Protein AF-A0A699YVK1-F1 (afdb_monomer_lite)

pLDDT: mean 92.44, std 5.55, range [67.69, 96.94]

Structure (mmCIF, N/CA/C/O backbone):
data_AF-A0A699YVK1-F1
#
_entry.id   AF-A0A699YVK1-F1
#
loop_
_atom_site.group_PDB
_atom_site.id
_atom_site.type_symbol
_atom_site.label_atom_id
_atom_site.label_alt_id
_atom_site.label_comp_id
_atom_site.label_asym_id
_atom_site.label_entity_id
_atom_site.label_seq_id
_atom_site.pdbx_PDB_ins_code
_atom_site.Cartn_x
_atom_site.Cartn_y
_atom_site.Cartn_z
_atom_site.occupancy
_atom_site.B_iso_or_equiv
_atom_site.auth_seq_i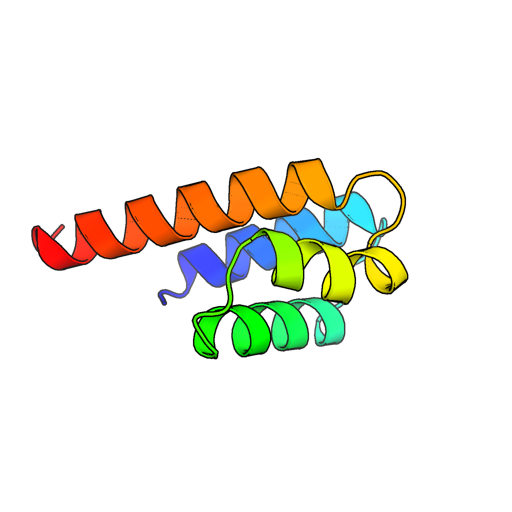d
_atom_site.auth_comp_id
_atom_site.auth_asym_id
_atom_site.auth_atom_id
_atom_site.pdbx_PDB_model_num
ATOM 1 N N . MET A 1 1 ? -7.477 -0.799 10.511 1.00 67.69 1 MET A N 1
ATOM 2 C CA . MET A 1 1 ? -7.631 -1.308 9.129 1.00 67.69 1 MET A CA 1
ATOM 3 C C . MET A 1 1 ? -8.199 -2.721 9.168 1.00 67.69 1 MET A C 1
ATOM 5 O O . MET A 1 1 ? -7.730 -3.511 9.976 1.00 67.69 1 MET A O 1
ATOM 9 N N . GLY A 1 2 ? -9.211 -3.040 8.358 1.00 79.12 2 GLY A N 1
ATOM 10 C CA . GLY A 1 2 ? -9.855 -4.362 8.370 1.00 79.12 2 GLY A CA 1
ATOM 11 C C . GLY A 1 2 ? -9.175 -5.409 7.475 1.00 79.12 2 GLY A C 1
ATOM 12 O O . GLY A 1 2 ? -8.414 -5.072 6.571 1.00 79.12 2 GLY A O 1
ATOM 13 N N . HIS A 1 3 ? -9.526 -6.684 7.670 1.00 85.31 3 HIS A N 1
ATOM 14 C CA . HIS A 1 3 ? -9.051 -7.827 6.868 1.00 85.31 3 HIS A CA 1
ATOM 15 C C . HIS A 1 3 ? -9.258 -7.642 5.350 1.00 85.31 3 HIS A C 1
ATOM 17 O O . HIS A 1 3 ? -8.394 -8.000 4.555 1.00 85.31 3 HIS A O 1
ATOM 23 N N . LYS A 1 4 ? -10.368 -7.009 4.939 1.00 89.06 4 LYS A N 1
ATOM 24 C CA . LYS A 1 4 ? -10.672 -6.724 3.524 1.00 89.06 4 LYS A CA 1
ATOM 25 C C . LYS A 1 4 ? -9.678 -5.756 2.874 1.00 89.06 4 LYS A C 1
ATOM 27 O O . LYS A 1 4 ? -9.352 -5.921 1.705 1.00 89.06 4 LYS A O 1
ATOM 32 N N . PHE A 1 5 ? -9.186 -4.768 3.626 1.00 92.56 5 PHE A N 1
ATOM 33 C CA . PHE A 1 5 ? -8.175 -3.835 3.125 1.00 92.56 5 PHE A CA 1
ATOM 34 C C . PHE A 1 5 ? -6.867 -4.566 2.838 1.00 92.56 5 PHE A C 1
ATOM 36 O O . PHE A 1 5 ? -6.277 -4.383 1.778 1.00 92.56 5 PHE A O 1
ATOM 43 N N . ARG A 1 6 ? -6.459 -5.457 3.750 1.00 94.69 6 ARG A N 1
ATOM 44 C CA . ARG A 1 6 ? -5.262 -6.277 3.563 1.00 94.69 6 ARG A CA 1
ATOM 45 C C . ARG A 1 6 ? -5.353 -7.164 2.328 1.00 94.69 6 ARG A C 1
ATOM 47 O O . ARG A 1 6 ? -4.484 -7.062 1.476 1.00 94.69 6 ARG A O 1
ATOM 54 N N . GLN A 1 7 ? -6.458 -7.890 2.164 1.00 95.62 7 GLN A N 1
ATOM 55 C CA . GLN A 1 7 ? -6.697 -8.706 0.967 1.00 95.62 7 GLN A CA 1
ATOM 56 C C . GLN A 1 7 ? -6.666 -7.894 -0.335 1.00 95.62 7 GLN A C 1
ATOM 58 O O . GLN A 1 7 ? -6.201 -8.379 -1.366 1.00 95.62 7 GLN A O 1
ATOM 63 N N . TRP A 1 8 ? -7.168 -6.656 -0.308 1.00 96.06 8 TRP A N 1
ATOM 64 C CA . TRP A 1 8 ? -7.090 -5.769 -1.464 1.00 96.06 8 TRP A CA 1
ATOM 65 C C . TRP A 1 8 ? -5.640 -5.387 -1.788 1.00 96.06 8 TRP A C 1
ATOM 67 O O . TRP A 1 8 ? -5.257 -5.432 -2.958 1.00 96.06 8 TRP A O 1
ATOM 77 N N . VAL A 1 9 ? -4.828 -5.062 -0.775 1.00 96.31 9 VAL A N 1
ATOM 78 C CA . VAL A 1 9 ? -3.396 -4.772 -0.959 1.00 96.31 9 VAL A CA 1
ATOM 79 C C . VAL A 1 9 ? -2.655 -6.011 -1.463 1.00 96.31 9 VAL A C 1
ATOM 81 O O . VAL A 1 9 ? -1.939 -5.894 -2.454 1.00 96.31 9 VAL A O 1
ATOM 84 N N . ASP A 1 10 ? -2.892 -7.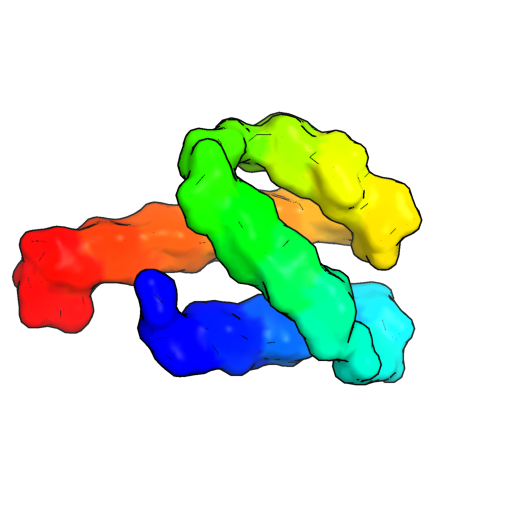188 -0.874 1.00 96.94 10 ASP A N 1
ATOM 85 C CA . ASP A 1 10 ? -2.316 -8.469 -1.315 1.00 96.94 10 ASP A CA 1
ATOM 86 C C . ASP A 1 10 ? -2.547 -8.694 -2.819 1.00 96.94 10 ASP A C 1
ATOM 88 O O . ASP A 1 10 ? -1.609 -8.935 -3.580 1.00 96.94 10 ASP A O 1
ATOM 92 N N . ALA A 1 11 ? -3.796 -8.546 -3.275 1.00 96.50 11 ALA A N 1
ATOM 93 C CA . ALA A 1 11 ? -4.157 -8.742 -4.677 1.00 96.50 11 ALA A CA 1
ATOM 94 C C . ALA A 1 11 ? -3.507 -7.710 -5.615 1.00 96.50 11 ALA A C 1
ATOM 96 O O . ALA A 1 11 ? -3.192 -8.033 -6.761 1.00 96.50 11 ALA A O 1
ATOM 97 N N . LYS A 1 12 ? -3.317 -6.463 -5.162 1.00 95.38 12 LYS A N 1
ATOM 98 C CA . LYS A 1 12 ? -2.665 -5.418 -5.966 1.00 95.38 12 LYS A CA 1
ATOM 99 C C . LYS A 1 12 ? -1.163 -5.607 -6.057 1.00 95.38 12 LYS A C 1
ATOM 101 O O . LYS A 1 12 ? -0.636 -5.490 -7.157 1.00 95.38 12 LYS A O 1
ATOM 106 N N . VAL A 1 13 ? -0.507 -5.946 -4.954 1.00 94.94 13 VAL A N 1
ATOM 107 C CA . VAL A 1 13 ? 0.926 -6.259 -4.942 1.00 94.94 13 VAL A CA 1
ATOM 108 C C . VAL A 1 13 ? 1.203 -7.466 -5.837 1.00 94.94 13 VAL A C 1
ATOM 110 O O . VAL A 1 13 ? 2.064 -7.382 -6.706 1.00 94.94 13 VAL A O 1
ATOM 113 N N . ALA A 1 14 ? 0.407 -8.534 -5.722 1.00 94.94 14 ALA A N 1
ATOM 114 C CA . ALA A 1 14 ? 0.562 -9.710 -6.577 1.00 94.94 14 ALA A CA 1
ATOM 115 C C . ALA A 1 14 ? 0.376 -9.404 -8.072 1.00 94.94 14 ALA A C 1
ATOM 117 O O . ALA A 1 14 ? 1.061 -9.981 -8.912 1.00 9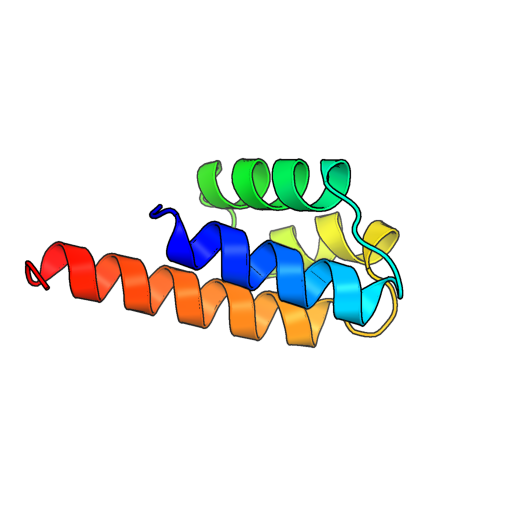4.94 14 ALA A O 1
ATOM 118 N N . ALA A 1 15 ? -0.534 -8.487 -8.413 1.00 93.56 15 ALA A N 1
ATOM 119 C CA . ALA A 1 15 ? -0.738 -8.061 -9.795 1.00 93.56 15 ALA A CA 1
ATOM 120 C C . ALA A 1 15 ? 0.412 -7.191 -10.329 1.00 93.56 15 ALA A C 1
ATOM 122 O O . ALA A 1 15 ? 0.741 -7.305 -11.505 1.00 93.56 15 ALA A O 1
ATOM 123 N N . LEU A 1 16 ? 1.000 -6.335 -9.486 1.00 92.75 16 LEU A N 1
ATOM 124 C CA . LEU A 1 16 ? 2.120 -5.463 -9.859 1.00 92.75 16 LEU A CA 1
ATOM 125 C C . LEU A 1 16 ? 3.421 -6.254 -10.028 1.00 92.75 16 LEU A C 1
ATOM 127 O O . LEU A 1 16 ? 4.134 -6.058 -11.001 1.00 92.75 16 LEU A O 1
ATOM 131 N N . LEU A 1 17 ? 3.700 -7.184 -9.113 1.00 92.25 17 LEU A N 1
ATOM 132 C CA . LEU A 1 17 ? 4.967 -7.924 -9.073 1.00 92.25 17 LEU A CA 1
ATOM 133 C C . LEU A 1 17 ? 4.907 -9.274 -9.806 1.00 92.25 17 LEU A C 1
ATOM 135 O O . LEU A 1 17 ? 5.901 -9.988 -9.894 1.00 92.25 17 LEU A O 1
ATOM 139 N N . GLY A 1 18 ? 3.731 -9.659 -10.310 1.00 93.56 18 GLY A N 1
ATOM 140 C CA . GLY A 1 18 ? 3.496 -10.948 -10.968 1.00 93.56 18 GLY A CA 1
ATOM 141 C C . GLY A 1 18 ? 3.469 -12.156 -10.021 1.00 93.56 18 GLY A C 1
ATOM 142 O O . GLY A 1 18 ? 3.179 -13.269 -10.464 1.00 93.56 18 GLY A O 1
ATOM 143 N N . ALA A 1 19 ? 3.734 -11.956 -8.729 1.00 94.56 19 ALA A N 1
ATOM 144 C CA . ALA A 1 19 ? 3.706 -12.980 -7.694 1.00 94.56 19 ALA A CA 1
ATOM 145 C C . ALA A 1 19 ? 3.326 -12.382 -6.325 1.00 94.56 19 ALA A C 1
ATOM 147 O O . ALA A 1 19 ? 3.554 -11.195 -6.087 1.00 94.56 19 ALA A O 1
ATOM 148 N N . PRO A 1 20 ? 2.749 -13.177 -5.403 1.00 95.56 20 PRO A N 1
ATOM 149 C CA . PRO A 1 20 ? 2.499 -12.725 -4.039 1.00 95.56 20 PRO A CA 1
ATOM 150 C C . PRO A 1 20 ? 3.804 -12.397 -3.306 1.00 95.56 20 PRO A C 1
ATOM 152 O O . PRO A 1 20 ? 4.676 -13.252 -3.191 1.00 95.56 20 PRO A O 1
ATOM 155 N N . GLU A 1 21 ? 3.883 -11.196 -2.738 1.00 96.06 21 GLU A N 1
ATOM 156 C CA . GLU A 1 21 ? 5.041 -10.716 -1.971 1.00 96.06 21 GLU A CA 1
ATOM 157 C C . GLU A 1 21 ? 4.587 -10.228 -0.582 1.00 96.06 21 GLU A C 1
ATOM 159 O O . GLU A 1 21 ? 4.315 -9.038 -0.387 1.00 96.06 21 GLU A O 1
ATOM 164 N N . PRO A 1 22 ? 4.452 -11.134 0.410 1.00 96.00 22 PRO A N 1
ATOM 165 C CA . PRO A 1 22 ? 3.915 -10.795 1.731 1.00 96.00 22 PRO A CA 1
ATOM 166 C C . PRO A 1 22 ? 4.720 -9.720 2.473 1.00 96.00 22 PRO A C 1
ATOM 168 O O . PRO A 1 22 ? 4.141 -8.896 3.177 1.00 96.00 22 PRO A O 1
ATOM 171 N N . SER A 1 23 ? 6.043 -9.691 2.282 1.00 96.44 23 SER A N 1
ATOM 172 C CA . SER A 1 23 ? 6.939 -8.698 2.889 1.00 96.44 23 SER A CA 1
ATOM 173 C C . SER A 1 23 ? 6.633 -7.274 2.411 1.00 96.44 23 SER A C 1
ATOM 175 O O . SER A 1 23 ? 6.630 -6.340 3.213 1.00 96.44 23 SER A O 1
ATOM 177 N N . VAL A 1 24 ? 6.310 -7.108 1.125 1.00 95.38 24 VAL A N 1
ATOM 178 C CA . VAL A 1 24 ? 5.912 -5.822 0.533 1.00 95.38 24 VAL A CA 1
ATOM 179 C C . VAL A 1 24 ? 4.547 -5.391 1.065 1.00 95.38 24 VAL A C 1
ATOM 181 O O . VAL A 1 24 ? 4.345 -4.220 1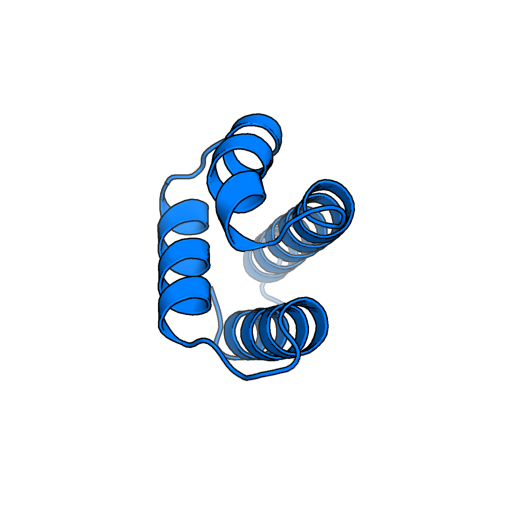.389 1.00 95.38 24 VAL A O 1
ATOM 184 N N . VAL A 1 25 ? 3.614 -6.331 1.231 1.00 96.31 25 VAL A N 1
ATOM 185 C CA . VAL A 1 25 ? 2.308 -6.044 1.842 1.00 96.31 25 VAL A CA 1
ATOM 186 C C . VAL A 1 25 ? 2.472 -5.580 3.289 1.00 96.31 25 VAL A C 1
ATOM 188 O O . VAL A 1 25 ? 1.872 -4.576 3.677 1.00 96.31 25 VAL A O 1
ATOM 191 N N . ASP A 1 26 ? 3.291 -6.267 4.085 1.00 96.12 26 ASP A N 1
ATOM 192 C CA . ASP A 1 26 ? 3.564 -5.882 5.474 1.00 96.12 26 ASP A CA 1
ATOM 193 C C . ASP A 1 26 ? 4.235 -4.510 5.575 1.00 96.12 26 ASP A C 1
ATOM 195 O O . ASP A 1 26 ? 3.882 -3.704 6.448 1.00 96.12 26 ASP A O 1
ATOM 199 N N . PHE A 1 27 ? 5.142 -4.206 4.645 1.00 95.75 27 PHE A N 1
ATOM 200 C CA . PHE A 1 27 ? 5.730 -2.880 4.525 1.00 95.75 27 PHE A CA 1
ATOM 201 C C . PHE A 1 27 ? 4.664 -1.813 4.238 1.00 95.75 27 PHE A C 1
ATOM 203 O O . PHE A 1 27 ? 4.594 -0.822 4.962 1.00 95.75 27 PHE A O 1
ATOM 210 N N . ILE A 1 28 ? 3.767 -2.036 3.270 1.00 95.31 28 ILE A N 1
ATOM 211 C CA . ILE A 1 28 ? 2.672 -1.102 2.946 1.00 95.31 28 ILE A CA 1
ATOM 212 C C . ILE A 1 28 ? 1.735 -0.900 4.145 1.00 95.31 28 ILE A C 1
ATOM 214 O O . ILE A 1 28 ? 1.337 0.229 4.436 1.00 95.31 28 ILE A O 1
ATOM 218 N N . MET A 1 29 ? 1.388 -1.966 4.872 1.00 95.19 29 MET A N 1
ATOM 219 C CA . MET A 1 29 ? 0.555 -1.860 6.079 1.00 95.19 29 MET A CA 1
ATOM 220 C C . MET A 1 29 ? 1.223 -0.996 7.151 1.00 95.19 29 MET A C 1
ATOM 222 O O . MET A 1 29 ? 0.566 -0.148 7.759 1.00 95.19 29 MET A O 1
ATOM 226 N N . SER A 1 30 ? 2.528 -1.187 7.350 1.00 94.69 30 SER A N 1
ATOM 227 C CA . SER A 1 30 ? 3.323 -0.395 8.290 1.00 94.69 30 SER A CA 1
ATOM 228 C C . SER A 1 30 ? 3.414 1.064 7.847 1.00 94.69 30 SER A C 1
ATOM 230 O O . SER A 1 30 ? 3.196 1.962 8.656 1.00 94.69 30 SER A O 1
ATOM 232 N N . LEU A 1 31 ? 3.647 1.309 6.555 1.00 94.12 31 LEU A N 1
ATOM 233 C CA . LEU A 1 31 ? 3.700 2.642 5.958 1.00 94.12 31 LEU A CA 1
ATOM 234 C C . LEU A 1 31 ? 2.398 3.417 6.203 1.00 94.12 31 LEU A C 1
ATOM 236 O O . LEU A 1 31 ? 2.441 4.540 6.703 1.00 94.12 31 LEU A O 1
ATOM 240 N N . ILE A 1 32 ? 1.237 2.809 5.941 1.00 93.31 32 ILE A N 1
ATOM 241 C CA . ILE A 1 32 ? -0.067 3.446 6.190 1.00 93.31 32 ILE A CA 1
ATOM 242 C C . ILE A 1 32 ? -0.275 3.760 7.677 1.00 93.31 32 ILE A C 1
ATOM 244 O O . ILE A 1 32 ? -0.814 4.817 8.007 1.00 93.31 32 ILE A O 1
ATOM 248 N N . ALA A 1 33 ? 0.202 2.902 8.582 1.00 91.88 33 ALA A N 1
ATOM 249 C CA . ALA A 1 33 ? 0.125 3.150 10.021 1.00 91.88 33 ALA A CA 1
ATOM 250 C C . ALA A 1 33 ? 0.973 4.353 10.485 1.00 91.88 33 ALA A C 1
ATOM 252 O O . ALA A 1 33 ? 0.719 4.893 11.559 1.00 91.88 33 ALA A O 1
ATOM 253 N N . THR A 1 34 ? 1.946 4.812 9.687 1.00 93.94 34 THR A N 1
ATOM 254 C CA . THR A 1 34 ? 2.739 6.016 10.002 1.00 93.94 34 THR A CA 1
ATOM 255 C C . THR A 1 34 ? 2.045 7.337 9.656 1.00 93.94 34 THR A C 1
ATOM 257 O O . THR A 1 34 ? 2.595 8.394 9.953 1.00 93.94 34 THR A O 1
ATOM 260 N N . HIS A 1 35 ? 0.851 7.307 9.048 1.00 89.50 35 HIS A N 1
ATOM 261 C CA . HIS A 1 35 ? 0.090 8.503 8.649 1.00 89.50 35 HIS A CA 1
ATOM 262 C C . HIS A 1 35 ? 0.853 9.482 7.731 1.00 89.50 35 HIS A C 1
ATOM 264 O O . HIS A 1 35 ? 0.525 10.668 7.669 1.00 89.50 35 HIS A O 1
ATOM 270 N N . LYS A 1 36 ? 1.857 8.994 6.993 1.00 91.44 36 LYS A N 1
ATOM 271 C CA . LYS A 1 36 ? 2.589 9.787 5.999 1.00 91.44 36 LYS A CA 1
ATOM 272 C C . LYS A 1 36 ? 1.698 10.224 4.838 1.00 91.44 36 LYS A C 1
ATOM 274 O O . LYS A 1 36 ? 0.657 9.621 4.556 1.00 91.44 36 LYS A O 1
ATOM 279 N N . GLY A 1 37 ? 2.124 11.279 4.148 1.00 93.06 37 GLY A N 1
ATOM 280 C CA . GLY A 1 37 ? 1.435 11.776 2.964 1.00 93.06 37 GLY A CA 1
ATOM 281 C C . GLY A 1 37 ? 1.629 10.862 1.745 1.00 93.06 37 GLY A C 1
ATOM 282 O O . GLY A 1 37 ? 2.585 10.089 1.691 1.00 93.06 37 GLY A O 1
ATOM 283 N N . PRO A 1 38 ? 0.761 10.967 0.724 1.00 94.62 38 PRO A N 1
ATOM 284 C CA . PRO A 1 38 ? 0.858 10.142 -0.480 1.00 94.62 38 PRO A CA 1
ATOM 285 C C . PRO A 1 38 ? 2.155 10.368 -1.268 1.00 94.62 38 PRO A C 1
ATOM 287 O O . PRO A 1 38 ? 2.642 9.435 -1.891 1.00 94.62 38 PRO A O 1
ATOM 290 N N . ALA A 1 39 ? 2.734 11.573 -1.233 1.00 94.75 39 ALA A N 1
ATOM 291 C CA . ALA A 1 39 ? 4.009 11.852 -1.897 1.00 94.75 39 ALA A CA 1
ATOM 292 C C . ALA A 1 39 ? 5.169 11.051 -1.279 1.00 94.75 39 ALA A C 1
ATOM 294 O O . ALA A 1 39 ? 5.937 10.431 -2.010 1.00 94.75 39 ALA A O 1
ATOM 295 N N . ASP A 1 40 ? 5.239 10.998 0.054 1.00 95.75 40 ASP A N 1
ATOM 296 C CA . ASP A 1 40 ? 6.238 10.197 0.771 1.00 95.75 40 ASP A CA 1
ATOM 297 C C . ASP A 1 40 ? 6.033 8.704 0.490 1.00 95.75 40 ASP A C 1
ATOM 299 O O . ASP A 1 40 ? 6.985 7.973 0.230 1.00 95.75 40 ASP A O 1
ATOM 303 N N . ALA A 1 41 ? 4.772 8.258 0.463 1.00 95.44 41 ALA A N 1
ATOM 304 C CA . ALA A 1 41 ? 4.443 6.872 0.160 1.00 95.44 41 ALA A CA 1
ATOM 305 C C . ALA A 1 41 ? 4.846 6.458 -1.264 1.00 95.44 41 ALA A C 1
ATOM 307 O O . ALA A 1 41 ? 5.293 5.329 -1.451 1.00 95.44 41 ALA A O 1
ATOM 308 N N . VAL A 1 42 ? 4.716 7.345 -2.260 1.00 95.56 42 VAL A N 1
ATOM 309 C CA . VAL A 1 42 ? 5.249 7.087 -3.609 1.00 95.56 42 VAL A CA 1
ATOM 310 C C . VAL A 1 42 ? 6.761 6.921 -3.545 1.00 95.56 42 VAL A C 1
ATOM 312 O O . VAL A 1 42 ? 7.256 5.893 -3.988 1.00 95.56 42 VAL A O 1
ATOM 315 N N . ALA A 1 43 ? 7.476 7.866 -2.933 1.00 94.75 43 ALA A N 1
ATOM 316 C CA . ALA A 1 43 ? 8.936 7.823 -2.866 1.00 94.75 43 ALA A CA 1
ATOM 317 C C . ALA A 1 43 ? 9.474 6.550 -2.182 1.00 94.75 43 ALA A C 1
ATOM 319 O O . ALA A 1 43 ? 10.496 6.010 -2.598 1.00 94.75 43 ALA A O 1
ATOM 320 N N . GLU A 1 44 ? 8.786 6.051 -1.150 1.00 94.81 44 GLU A N 1
ATOM 321 C CA . GLU A 1 44 ? 9.176 4.826 -0.437 1.00 94.81 44 GLU A CA 1
ATOM 322 C C . GLU A 1 44 ? 8.827 3.537 -1.193 1.00 94.81 44 GLU A C 1
ATOM 324 O O . GLU A 1 44 ? 9.527 2.535 -1.049 1.00 94.81 44 GLU A O 1
ATOM 329 N N . LEU A 1 45 ? 7.755 3.543 -1.991 1.00 94.38 45 LEU A N 1
ATOM 330 C CA . LEU A 1 45 ? 7.292 2.361 -2.723 1.00 94.38 45 LEU A CA 1
ATOM 331 C C . LEU A 1 45 ? 7.862 2.256 -4.139 1.00 94.38 45 LEU A C 1
ATOM 333 O O . LEU A 1 45 ? 7.902 1.158 -4.684 1.00 94.38 45 LEU A O 1
ATOM 337 N N . GLU A 1 46 ? 8.325 3.355 -4.725 1.00 93.50 46 GLU A N 1
ATOM 338 C CA . GLU A 1 46 ? 8.826 3.399 -6.102 1.00 93.50 46 GLU A CA 1
ATOM 339 C C . GLU A 1 46 ? 10.017 2.459 -6.356 1.00 93.50 46 GLU A C 1
ATOM 341 O O . GLU A 1 46 ? 10.009 1.761 -7.372 1.00 93.50 46 GLU A O 1
ATOM 346 N N . PRO A 1 47 ? 10.977 2.296 -5.420 1.00 91.06 47 PRO A N 1
ATOM 347 C CA . PRO A 1 47 ? 12.030 1.290 -5.557 1.00 91.06 47 PRO A CA 1
ATOM 348 C C . PRO A 1 47 ? 11.532 -0.165 -5.494 1.00 91.06 47 PRO A C 1
ATOM 350 O O . PRO A 1 47 ? 12.273 -1.067 -5.876 1.00 91.06 47 PRO A O 1
ATOM 353 N N . LEU A 1 48 ? 10.324 -0.403 -4.967 1.00 90.44 48 LEU A N 1
ATOM 354 C CA . LEU A 1 48 ? 9.757 -1.738 -4.731 1.00 90.44 48 LEU A CA 1
ATOM 355 C C . LEU A 1 48 ? 8.738 -2.155 -5.798 1.00 90.44 48 LEU A C 1
ATOM 357 O O . LEU A 1 48 ? 8.624 -3.342 -6.083 1.00 90.44 48 LEU A O 1
ATOM 361 N N . LEU A 1 49 ? 7.969 -1.201 -6.331 1.00 87.75 49 LEU A N 1
ATOM 362 C CA . LEU A 1 49 ? 6.801 -1.442 -7.189 1.00 87.75 49 LEU A CA 1
ATOM 363 C C . LEU A 1 49 ? 6.952 -0.894 -8.618 1.00 87.75 49 LEU A C 1
ATOM 365 O O . LEU A 1 49 ? 6.008 -1.003 -9.392 1.00 87.75 49 LEU A O 1
ATOM 369 N N . ASP A 1 50 ? 8.101 -0.301 -8.953 1.00 77.62 50 ASP A N 1
ATOM 370 C CA . ASP A 1 50 ? 8.445 0.222 -10.280 1.00 77.62 50 ASP A CA 1
ATOM 371 C C . ASP A 1 50 ? 7.471 1.287 -10.862 1.00 77.62 50 ASP A C 1
ATOM 373 O O . ASP A 1 50 ? 6.888 2.099 -10.135 1.00 77.62 50 ASP A O 1
ATOM 377 N N . SER A 1 51 ? 7.363 1.344 -12.193 1.00 74.88 51 SER A N 1
ATOM 378 C CA . SER A 1 51 ? 6.685 2.335 -13.038 1.00 74.88 51 SER A CA 1
ATOM 379 C C . SER A 1 51 ? 5.208 2.626 -12.723 1.00 74.88 51 SER A C 1
ATOM 381 O O . SER A 1 51 ? 4.724 3.699 -13.089 1.00 74.88 51 SER A O 1
ATOM 383 N N . ASP A 1 52 ? 4.497 1.747 -12.011 1.00 85.75 52 ASP A N 1
ATOM 384 C CA . ASP A 1 52 ? 3.069 1.924 -11.687 1.00 85.75 52 ASP A CA 1
ATOM 385 C C . ASP A 1 52 ? 2.789 2.385 -10.239 1.00 85.75 52 ASP A C 1
ATOM 387 O O . ASP A 1 52 ? 1.628 2.474 -9.803 1.00 85.75 52 ASP A O 1
ATOM 391 N N . THR A 1 53 ? 3.831 2.761 -9.493 1.00 92.88 53 THR A N 1
ATOM 392 C CA . THR A 1 53 ? 3.736 3.129 -8.069 1.00 92.88 53 THR A CA 1
ATOM 393 C C . THR A 1 53 ? 2.757 4.274 -7.798 1.00 92.88 53 THR A C 1
ATOM 395 O O . THR A 1 53 ? 1.891 4.157 -6.927 1.00 92.88 53 THR A O 1
ATOM 398 N N . ALA A 1 54 ? 2.820 5.375 -8.552 1.00 93.75 54 ALA A N 1
ATOM 399 C CA . ALA A 1 54 ? 1.944 6.531 -8.325 1.00 93.75 54 ALA A CA 1
ATOM 400 C C . ALA A 1 54 ? 0.451 6.180 -8.496 1.00 93.7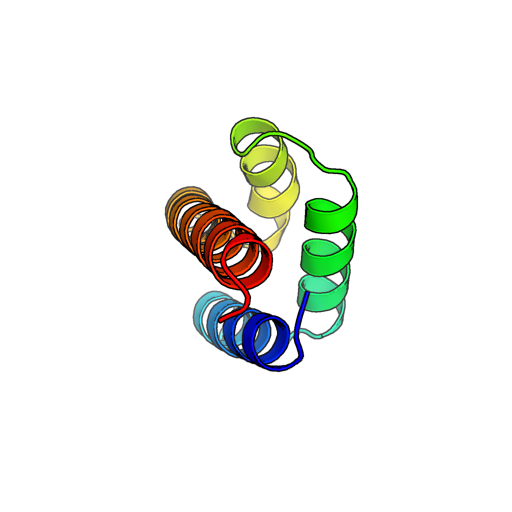5 54 ALA A C 1
ATOM 402 O O . ALA A 1 54 ? -0.402 6.587 -7.700 1.00 93.75 54 ALA A O 1
ATOM 403 N N . SER A 1 55 ? 0.136 5.360 -9.503 1.00 94.50 55 SER A N 1
ATOM 404 C CA . SER A 1 55 ? -1.217 4.856 -9.761 1.00 94.50 55 SER A CA 1
ATOM 405 C C . SER A 1 55 ? -1.711 3.933 -8.647 1.00 94.50 55 SER A C 1
ATOM 407 O O . SER A 1 55 ? -2.897 3.968 -8.288 1.00 94.50 55 SER A O 1
ATOM 409 N N . PHE A 1 56 ? -0.821 3.106 -8.095 1.00 95.62 56 PHE A N 1
ATOM 410 C CA . PHE A 1 56 ? -1.114 2.269 -6.937 1.00 95.62 56 PHE A CA 1
ATOM 411 C C . PHE A 1 56 ? -1.389 3.115 -5.687 1.00 95.62 56 PHE A C 1
ATOM 413 O O . PHE A 1 56 ? -2.453 2.959 -5.079 1.00 95.62 56 PHE A O 1
ATOM 420 N N . VAL A 1 57 ? -0.505 4.062 -5.355 1.00 96.56 57 VAL A N 1
ATOM 421 C CA . VAL A 1 57 ? -0.636 4.925 -4.169 1.00 96.56 57 VAL A CA 1
ATOM 422 C C . VAL A 1 57 ? -1.909 5.770 -4.225 1.00 96.56 57 VAL A C 1
ATOM 424 O O . VAL A 1 57 ? -2.624 5.874 -3.227 1.00 96.56 57 VAL A O 1
ATOM 427 N N . LEU A 1 58 ? -2.280 6.293 -5.397 1.00 96.44 58 LEU A N 1
ATOM 428 C CA . LEU A 1 58 ? -3.544 7.017 -5.561 1.00 96.44 58 LEU A CA 1
ATOM 429 C C . LEU A 1 58 ? -4.758 6.160 -5.164 1.00 96.44 58 LEU A C 1
ATOM 431 O O . LEU A 1 58 ? -5.667 6.632 -4.476 1.00 96.44 58 LEU A O 1
ATOM 435 N N . LYS A 1 59 ? -4.792 4.896 -5.600 1.00 96.44 59 LYS A N 1
ATOM 436 C CA . LYS A 1 59 ? -5.881 3.967 -5.262 1.00 96.44 59 LYS A CA 1
ATOM 437 C C . LYS A 1 59 ? -5.830 3.583 -3.784 1.00 96.44 59 LYS A C 1
ATOM 439 O O . LYS A 1 59 ? -6.875 3.576 -3.142 1.00 96.44 59 LYS A O 1
ATOM 444 N N . LEU A 1 60 ? -4.634 3.342 -3.251 1.00 96.06 60 LEU A N 1
ATOM 445 C CA . LEU A 1 60 ? -4.400 3.015 -1.846 1.00 96.06 60 LEU A CA 1
ATOM 446 C C . LEU A 1 60 ? -4.981 4.093 -0.922 1.00 96.06 60 LEU A C 1
ATOM 448 O O . LEU A 1 60 ? -5.796 3.779 -0.056 1.00 96.06 60 LEU A O 1
ATOM 452 N N . TYR A 1 61 ? -4.647 5.366 -1.153 1.00 96.25 61 TYR A N 1
ATOM 453 C CA . TYR A 1 61 ? -5.140 6.468 -0.320 1.00 96.25 61 TYR A CA 1
ATOM 454 C C . TYR A 1 61 ? -6.645 6.700 -0.477 1.00 96.25 61 TYR A C 1
ATOM 456 O O . TYR A 1 61 ? -7.319 6.966 0.516 1.00 96.25 61 TYR A O 1
ATOM 464 N N . ARG A 1 62 ? -7.213 6.526 -1.681 1.00 96.00 62 ARG A N 1
ATOM 465 C CA . ARG A 1 62 ? -8.678 6.546 -1.860 1.00 96.00 62 ARG A CA 1
ATOM 466 C C . ARG A 1 62 ? -9.365 5.481 -1.009 1.00 96.00 62 ARG A C 1
ATOM 468 O O . ARG A 1 62 ? -10.388 5.769 -0.394 1.00 96.00 62 ARG A O 1
ATOM 475 N N . THR A 1 63 ? -8.804 4.275 -0.953 1.00 94.69 63 THR A N 1
ATOM 476 C CA . THR A 1 63 ? -9.339 3.198 -0.118 1.00 94.69 63 THR A CA 1
ATOM 477 C C . THR A 1 63 ? -9.172 3.503 1.369 1.00 94.69 63 THR A C 1
ATOM 479 O O . THR A 1 63 ? -10.122 3.307 2.118 1.00 94.69 63 THR A O 1
ATOM 482 N N . VAL A 1 64 ? -8.022 4.028 1.806 1.00 93.56 64 VAL A N 1
ATOM 483 C CA . VAL A 1 64 ? -7.800 4.430 3.209 1.00 93.56 64 VAL A CA 1
ATOM 484 C C . VAL A 1 64 ? -8.823 5.472 3.655 1.00 93.56 64 VAL A C 1
ATOM 486 O O . VAL A 1 64 ? -9.453 5.288 4.694 1.00 93.56 64 VAL A O 1
ATOM 489 N N . ILE A 1 65 ? -9.025 6.526 2.859 1.00 93.69 65 ILE A N 1
ATOM 490 C CA . ILE A 1 65 ? -10.017 7.572 3.141 1.00 93.69 65 ILE A CA 1
ATOM 491 C C . ILE A 1 65 ? -11.410 6.949 3.227 1.00 93.69 65 ILE A C 1
ATOM 493 O O . ILE A 1 65 ? -12.076 7.093 4.243 1.00 93.69 65 ILE A O 1
ATOM 497 N N . PHE A 1 66 ? -11.826 6.191 2.210 1.00 93.50 66 PHE A N 1
ATOM 498 C CA . PHE A 1 66 ? -13.148 5.565 2.199 1.00 93.50 66 PHE A CA 1
ATOM 499 C C . PHE A 1 66 ? -13.389 4.659 3.413 1.00 93.50 66 PHE A C 1
ATOM 501 O O . PHE A 1 66 ? -14.434 4.755 4.047 1.00 93.50 66 PHE A O 1
ATOM 508 N N . GLU A 1 67 ? -12.437 3.792 3.757 1.00 91.06 67 GLU A N 1
ATOM 509 C CA . GLU A 1 67 ? -12.559 2.879 4.899 1.00 91.06 67 GLU A CA 1
ATOM 510 C C . GLU A 1 67 ? -12.597 3.633 6.236 1.00 91.06 67 GLU A C 1
ATOM 512 O O . GLU A 1 67 ? -13.315 3.223 7.146 1.00 91.06 67 GLU A O 1
ATOM 517 N N . THR A 1 68 ? -11.858 4.740 6.345 1.00 90.81 68 THR A N 1
ATOM 518 C CA . THR A 1 68 ? -11.823 5.579 7.551 1.00 90.81 68 THR A CA 1
ATOM 519 C C . THR A 1 68 ? -13.131 6.347 7.723 1.00 90.81 68 THR A C 1
ATOM 521 O O . THR A 1 68 ? -13.724 6.293 8.797 1.00 90.81 68 THR A O 1
ATOM 524 N N . GLU A 1 69 ? -13.633 6.983 6.661 1.00 93.62 69 GLU A N 1
ATOM 525 C CA . GLU A 1 69 ? -14.920 7.690 6.668 1.00 93.62 69 GLU A CA 1
ATOM 526 C C . GLU A 1 69 ? -16.089 6.728 6.906 1.00 93.62 69 GLU A C 1
ATOM 528 O O . GLU A 1 69 ? -16.990 7.015 7.693 1.00 93.62 69 GLU A O 1
ATOM 533 N N . ARG A 1 70 ? -16.057 5.544 6.280 1.00 91.75 70 ARG A N 1
ATOM 534 C CA . ARG A 1 70 ? -17.072 4.505 6.490 1.00 91.75 7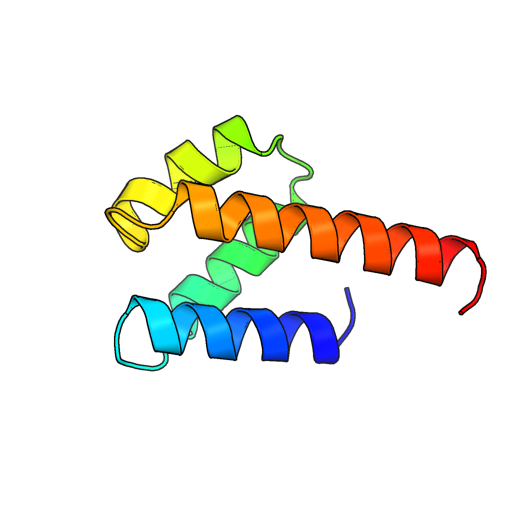0 ARG A CA 1
ATOM 535 C C . ARG A 1 70 ? -17.092 4.043 7.950 1.00 91.75 70 ARG A C 1
ATOM 537 O O . ARG A 1 70 ? -18.161 3.999 8.552 1.00 91.75 70 ARG A O 1
ATOM 544 N N . ALA A 1 71 ? -15.921 3.788 8.537 1.00 88.94 71 ALA A N 1
ATOM 545 C CA . ALA A 1 71 ? -15.811 3.420 9.946 1.00 88.94 71 ALA A CA 1
ATOM 546 C C . ALA A 1 71 ? -16.280 4.549 10.882 1.00 88.94 71 ALA A C 1
ATOM 548 O O . ALA A 1 71 ? -16.978 4.275 11.857 1.00 88.94 71 ALA A O 1
ATOM 549 N N . ALA A 1 72 ? -15.948 5.809 10.579 1.00 91.25 72 ALA A N 1
ATOM 550 C CA . ALA A 1 72 ? -16.403 6.973 11.342 1.00 91.25 72 ALA A CA 1
ATOM 551 C C . ALA A 1 72 ? -17.931 7.155 11.278 1.00 91.25 72 ALA A C 1
ATOM 553 O O . ALA A 1 72 ? -18.547 7.551 12.267 1.00 91.25 72 ALA A O 1
ATOM 554 N N . ALA A 1 73 ? -18.551 6.805 10.148 1.00 92.94 73 ALA A N 1
ATOM 555 C CA . ALA A 1 73 ? -20.003 6.773 9.976 1.00 92.94 73 ALA A CA 1
ATOM 556 C C . ALA A 1 73 ? -20.686 5.553 10.635 1.00 92.94 73 ALA A C 1
ATOM 558 O O . ALA A 1 73 ? -21.914 5.464 10.614 1.00 92.94 73 ALA A O 1
ATOM 559 N N . GLY A 1 74 ? -19.921 4.619 11.215 1.00 87.06 74 GLY A N 1
ATOM 560 C CA . GLY A 1 74 ? -20.442 3.399 11.839 1.00 87.06 74 GLY A CA 1
ATOM 561 C C . GLY A 1 74 ? -20.892 2.317 10.849 1.00 87.06 74 GLY A C 1
ATOM 562 O O . GLY A 1 74 ? -21.735 1.493 11.206 1.00 87.06 74 GLY A O 1
ATOM 563 N N . LEU A 1 75 ? -20.362 2.335 9.620 1.00 72.69 75 LEU A N 1
ATOM 564 C CA . LEU A 1 75 ? -20.716 1.441 8.507 1.00 72.69 75 LEU A CA 1
ATOM 565 C C . LEU A 1 75 ? -19.652 0.366 8.206 1.00 72.69 75 LEU A C 1
ATOM 567 O O . LEU A 1 75 ? -18.431 0.606 8.375 1.00 72.69 75 LEU A O 1
#

Sequence (75 aa):
MGHKFRQWVDAKVAALLGAPEPSVVDFIMSLIATHKGPADAVAELEPLLDSDTASFVLKLYRTVIFETERAAAGL

Organism: Haematococcus lacustris (NCBI:txid44745)

Foldseek 3Di:
DDPVLLVVLQVVLCVQVVHGDVVLSVVVVVVVVVVDDLVVQLVVCCVPRPPCSSVVSVVSVVVVVVVVVCVVVVD

InterPro domains:
  IPR002483 PWI domain [PF01480] (4-69)
  IPR002483 PWI domain [PS51025] (1-75)
  IPR002483 PWI domain [SM00311] (1-70)
  IPR052768 RNA-binding protein 25 [PTHR18806] (1-75)

Radius of gyration: 12.09 Å; chains: 1; bounding box: 33×25×25 Å

Secondary structure (DSSP, 8-state):
--HHHHHHHHHHHHHHHSS--HHHHHHHHHHHHTT--HHHHHHHHHHHHGGGHHHHHHHHHHHHHHHHHHHHTT-